Protein AF-A0A3M7RRD0-F1 (afdb_monomer)

Solvent-accessible surface area (backbone atoms only — not comparable to full-atom values): 4957 Å² total; per-residue (Å²): 134,85,84,74,78,79,89,76,58,102,82,64,87,57,75,45,77,46,80,42,81,42,79,49,79,85,51,91,50,62,72,56,37,64,39,21,39,17,80,95,74,75,41,39,24,32,36,28,31,43,29,22,38,85,88,66,53,76,76,50,74,51,69,74,35,47,35,77,58,53,72,75,57,56,76,68,64,72,135

Sequence (79 aa):
MGTEILELKNQELVIICDGTYTHIENSFNNKIQYRTYGVQKYTSLIKPFIICCSDGYIIDCYGAFDANLNDANSLSWKN

Structure (mmCIF, N/CA/C/O backbone):
data_AF-A0A3M7RRD0-F1
#
_entry.id   AF-A0A3M7RRD0-F1
#
loop_
_atom_site.group_PDB
_atom_site.id
_atom_site.type_symbol
_atom_site.label_atom_id
_atom_site.label_alt_id
_atom_site.label_comp_id
_atom_site.label_asym_id
_atom_site.label_entity_id
_atom_site.label_seq_id
_atom_site.pdbx_PDB_ins_code
_atom_site.Cartn_x
_atom_site.Cartn_y
_atom_site.Cartn_z
_atom_site.occupancy
_atom_site.B_iso_or_equiv
_atom_site.auth_seq_id
_atom_site.auth_comp_id
_atom_site.auth_asym_id
_atom_site.auth_atom_id
_atom_site.pdbx_PDB_model_num
ATOM 1 N N . MET A 1 1 ? -12.690 19.600 3.337 1.00 44.19 1 MET A N 1
ATOM 2 C CA . MET A 1 1 ? -12.409 18.399 4.146 1.00 44.19 1 MET A CA 1
ATOM 3 C C . MET A 1 1 ? -13.258 18.529 5.394 1.00 44.19 1 MET A C 1
ATOM 5 O O . MET A 1 1 ? -13.006 19.437 6.173 1.00 44.19 1 MET A O 1
ATOM 9 N N . GLY A 1 2 ? -14.361 17.782 5.464 1.00 46.41 2 GLY A N 1
ATOM 10 C CA . GLY A 1 2 ? -15.309 17.882 6.573 1.00 46.41 2 GLY A CA 1
ATOM 11 C C . GLY A 1 2 ? -14.702 17.257 7.821 1.00 46.41 2 GLY A C 1
ATOM 12 O O . GLY A 1 2 ? -14.324 16.092 7.796 1.00 46.41 2 GLY A O 1
ATOM 13 N N . THR A 1 3 ? -14.559 18.040 8.882 1.00 45.94 3 THR A N 1
ATOM 14 C CA . THR A 1 3 ? -14.153 17.578 10.214 1.00 45.94 3 THR A CA 1
ATOM 15 C C . THR A 1 3 ? -15.399 17.293 11.045 1.00 45.94 3 THR A C 1
ATOM 17 O O . THR A 1 3 ? -15.591 17.881 12.107 1.00 45.94 3 THR A O 1
ATOM 20 N N . GLU A 1 4 ? -16.296 16.457 10.530 1.00 65.25 4 GLU A N 1
ATOM 21 C CA . GLU A 1 4 ? -17.360 15.906 11.363 1.00 65.25 4 GLU A CA 1
ATOM 22 C C . GLU A 1 4 ? -16.730 14.773 12.172 1.00 65.25 4 GLU A C 1
ATOM 24 O O . GLU A 1 4 ? -16.246 13.786 11.619 1.00 65.25 4 GLU A O 1
ATOM 29 N N . ILE A 1 5 ? -16.628 14.970 13.486 1.00 64.81 5 ILE A N 1
ATOM 30 C CA . ILE A 1 5 ? -16.198 13.919 14.406 1.00 64.81 5 ILE A CA 1
ATOM 31 C C . ILE A 1 5 ? -17.296 12.855 14.369 1.00 64.81 5 ILE A C 1
ATOM 33 O O . ILE A 1 5 ? -18.451 13.174 14.644 1.00 64.81 5 ILE A O 1
ATOM 37 N N . LEU A 1 6 ? -16.959 11.610 14.017 1.00 72.44 6 LEU A N 1
ATOM 38 C CA . LEU A 1 6 ? -17.914 10.510 14.145 1.00 72.44 6 LEU A CA 1
ATOM 39 C C . LEU A 1 6 ? -18.338 10.399 15.619 1.00 72.44 6 LEU A C 1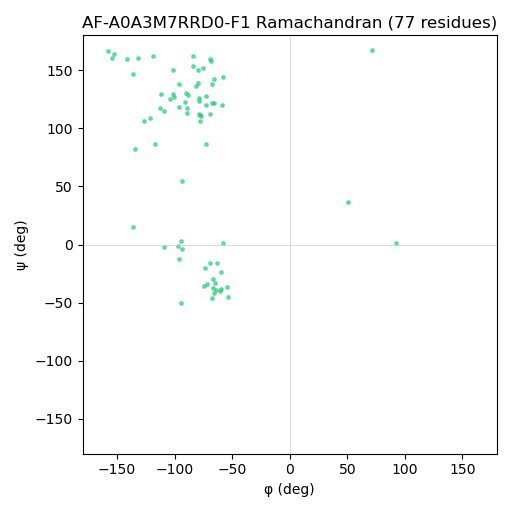
ATOM 41 O O . LEU A 1 6 ? -17.499 10.163 16.488 1.00 72.44 6 LEU A O 1
ATOM 45 N N . GLU A 1 7 ? -19.632 10.554 15.903 1.00 79.38 7 GLU A N 1
ATOM 46 C CA . GLU A 1 7 ? -20.204 10.244 17.217 1.00 79.38 7 GLU A CA 1
ATOM 47 C C . GLU A 1 7 ? -20.252 8.722 17.403 1.00 79.38 7 GLU A C 1
ATOM 49 O O . GLU A 1 7 ? -21.244 8.065 17.092 1.00 79.38 7 GLU A O 1
ATOM 54 N N . LEU A 1 8 ? -19.145 8.155 17.882 1.00 75.56 8 LEU A N 1
ATOM 55 C CA . LEU A 1 8 ? -19.018 6.724 18.150 1.00 75.56 8 LEU A CA 1
ATOM 56 C C . LEU A 1 8 ? -19.638 6.365 19.502 1.00 75.56 8 LEU A C 1
ATOM 58 O O . LEU A 1 8 ? -19.404 7.033 20.514 1.00 75.56 8 LEU A O 1
ATOM 62 N N . LYS A 1 9 ? -20.388 5.264 19.549 1.00 81.81 9 LYS A N 1
ATOM 63 C CA . LYS A 1 9 ? -20.882 4.690 20.811 1.00 81.81 9 LYS A CA 1
ATOM 64 C C . LYS A 1 9 ? -19.812 3.791 21.436 1.00 81.81 9 LYS A C 1
ATOM 66 O O . LYS A 1 9 ? -19.028 3.165 20.733 1.00 81.81 9 LYS A O 1
ATOM 71 N N . ASN A 1 10 ? -19.840 3.637 22.764 1.00 73.81 10 ASN A N 1
ATOM 72 C CA . ASN A 1 10 ? -18.857 2.878 23.567 1.00 73.81 10 ASN A CA 1
ATOM 73 C C . ASN A 1 10 ? -18.673 1.378 23.208 1.00 73.81 10 ASN A C 1
ATOM 75 O O . ASN A 1 10 ? -17.915 0.688 23.883 1.00 73.81 10 ASN A O 1
ATOM 79 N N . GLN A 1 11 ? -19.363 0.844 22.197 1.00 80.81 11 GLN A N 1
ATOM 80 C CA . GLN A 1 11 ? -19.290 -0.565 21.782 1.00 80.81 11 GLN A CA 1
ATOM 81 C C . GLN A 1 11 ? -19.217 -0.743 20.258 1.00 80.81 11 GLN A C 1
ATOM 83 O O . GLN A 1 11 ? -19.460 -1.837 19.751 1.00 80.81 11 GLN A O 1
ATOM 88 N N . GLU A 1 12 ? -18.914 0.319 19.515 1.00 85.75 12 GLU A N 1
ATOM 89 C CA . GLU A 1 12 ? -18.741 0.235 18.068 1.00 85.75 12 GLU A CA 1
ATOM 90 C C . GLU A 1 12 ? -17.281 -0.072 17.729 1.00 85.75 12 GLU A C 1
ATOM 92 O O . GLU A 1 12 ? -16.356 0.570 18.224 1.00 85.75 12 GLU A O 1
ATOM 97 N N . LEU A 1 13 ? -17.076 -1.079 16.878 1.00 84.56 13 LEU A N 1
ATOM 98 C CA . LEU A 1 13 ? -15.771 -1.357 16.296 1.00 84.56 13 LEU A CA 1
ATOM 99 C C . LEU A 1 13 ? -15.523 -0.371 15.155 1.00 84.56 13 LEU A C 1
ATOM 101 O O . LEU A 1 13 ? -16.310 -0.303 14.210 1.00 84.56 13 LEU A O 1
ATOM 105 N N . VAL A 1 14 ? -14.397 0.334 15.218 1.00 87.62 14 VAL A N 1
ATOM 106 C CA . VAL A 1 14 ? -13.922 1.183 14.125 1.00 87.62 14 VAL A CA 1
ATOM 107 C C . VAL A 1 14 ? -12.785 0.484 13.406 1.00 87.62 14 VAL A C 1
ATOM 109 O O . VAL A 1 14 ? -11.775 0.125 14.012 1.00 87.62 14 VAL A O 1
ATOM 112 N N . ILE A 1 15 ? -12.957 0.334 12.098 1.00 91.19 15 ILE A N 1
ATOM 113 C CA . ILE A 1 15 ? -11.929 -0.152 11.187 1.00 91.19 15 ILE A CA 1
ATOM 114 C C . ILE A 1 15 ? -11.525 1.011 10.290 1.00 91.19 15 ILE A C 1
ATOM 116 O O . ILE A 1 15 ? -12.375 1.679 9.699 1.00 91.19 15 ILE A O 1
ATOM 120 N N . ILE A 1 16 ? -10.223 1.245 10.197 1.00 90.44 16 ILE A N 1
ATOM 121 C CA . ILE A 1 16 ? -9.614 2.218 9.302 1.00 90.44 16 ILE A CA 1
ATOM 122 C C . ILE A 1 16 ? -9.076 1.448 8.099 1.00 90.44 16 ILE A C 1
ATOM 124 O O . ILE A 1 16 ? -8.311 0.500 8.262 1.00 90.44 16 ILE A O 1
ATOM 128 N N . CYS A 1 17 ? -9.475 1.874 6.902 1.00 90.19 17 CYS A N 1
ATOM 129 C CA . CYS A 1 17 ? -8.957 1.368 5.637 1.00 90.19 17 CYS A CA 1
ATOM 130 C C . CYS A 1 17 ? -8.368 2.546 4.866 1.00 90.19 17 CYS A C 1
ATOM 132 O O . CYS A 1 17 ? -9.124 3.393 4.390 1.00 90.19 17 CYS A O 1
ATOM 134 N N . ASP A 1 18 ? -7.046 2.599 4.743 1.00 87.12 18 ASP A N 1
ATOM 135 C CA . ASP A 1 18 ? -6.371 3.689 4.035 1.00 87.12 18 ASP A CA 1
ATOM 136 C C . ASP A 1 18 ? -5.251 3.179 3.125 1.00 87.12 18 ASP A C 1
ATOM 138 O O . ASP A 1 18 ? -4.578 2.185 3.421 1.00 87.12 18 ASP A O 1
ATOM 142 N N . GLY A 1 19 ? -5.062 3.873 2.003 1.00 86.62 19 GLY A N 1
ATOM 143 C CA . GLY A 1 19 ? -3.996 3.598 1.049 1.00 86.62 19 GLY A CA 1
ATOM 144 C C . GLY A 1 19 ? -2.672 4.158 1.560 1.00 86.62 19 GLY A C 1
ATOM 145 O O . GLY A 1 19 ? -2.468 5.369 1.594 1.00 86.62 19 GLY A O 1
ATOM 146 N N . THR A 1 20 ? -1.736 3.284 1.921 1.00 87.88 20 THR A N 1
ATOM 147 C CA . THR A 1 20 ? -0.403 3.686 2.389 1.00 87.88 20 THR A CA 1
ATOM 148 C C . THR A 1 20 ? 0.635 3.534 1.286 1.00 87.88 20 THR A C 1
ATOM 150 O O . THR A 1 20 ? 0.523 2.675 0.421 1.00 87.88 20 THR A O 1
ATOM 153 N N . TYR A 1 21 ? 1.674 4.369 1.310 1.00 89.81 21 TYR A N 1
ATOM 154 C CA . TYR A 1 21 ? 2.818 4.249 0.409 1.00 89.81 21 TYR A CA 1
ATOM 155 C C . TYR A 1 21 ? 3.896 3.369 1.042 1.00 89.81 21 TYR A C 1
ATOM 157 O O . TYR A 1 21 ? 4.417 3.698 2.108 1.00 89.81 21 TYR A O 1
ATOM 165 N N . THR A 1 22 ? 4.291 2.295 0.364 1.00 92.81 22 THR A N 1
ATOM 166 C CA . THR A 1 22 ? 5.432 1.468 0.775 1.00 92.81 22 THR A CA 1
ATOM 167 C C . THR A 1 22 ? 6.545 1.600 -0.250 1.00 92.81 22 THR A C 1
ATOM 169 O O . THR A 1 22 ? 6.369 1.245 -1.414 1.00 92.81 22 THR A O 1
ATOM 172 N N . HIS A 1 23 ? 7.692 2.123 0.180 1.00 95.06 23 HIS A N 1
ATOM 173 C CA . HIS A 1 23 ? 8.872 2.237 -0.672 1.00 95.06 23 HIS A CA 1
ATOM 174 C C . HIS A 1 23 ? 9.411 0.862 -1.054 1.00 95.06 23 HIS A C 1
ATOM 176 O O . HIS A 1 23 ? 9.447 -0.052 -0.229 1.00 95.06 23 HIS A O 1
ATOM 182 N N . ILE A 1 24 ? 9.872 0.749 -2.295 1.00 94.69 24 ILE A N 1
ATOM 183 C CA . ILE A 1 24 ? 10.544 -0.445 -2.802 1.00 94.69 24 ILE A CA 1
ATOM 184 C C . ILE A 1 24 ? 11.832 -0.055 -3.526 1.00 94.69 24 ILE A C 1
ATOM 186 O O . ILE A 1 24 ? 11.999 1.084 -3.967 1.00 94.69 24 ILE A O 1
ATOM 190 N N . GLU A 1 25 ? 12.738 -1.015 -3.678 1.00 94.81 25 GLU A N 1
ATOM 191 C CA . GLU A 1 25 ? 13.932 -0.831 -4.497 1.00 94.81 25 GLU A CA 1
ATOM 19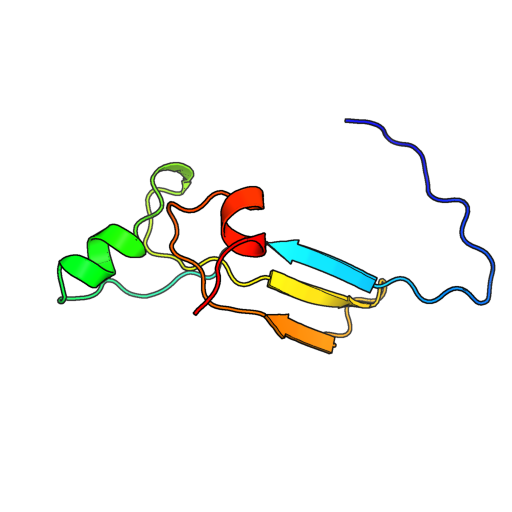2 C C . GLU A 1 25 ? 13.589 -0.715 -5.988 1.00 94.81 25 GLU A C 1
ATOM 194 O O . GLU A 1 25 ? 12.546 -1.174 -6.461 1.00 94.81 25 GLU A O 1
ATOM 199 N N . ASN A 1 26 ? 14.494 -0.099 -6.750 1.00 89.94 26 ASN A N 1
ATOM 200 C CA . ASN A 1 26 ? 14.338 0.004 -8.195 1.00 89.94 26 ASN A CA 1
ATOM 201 C C . ASN A 1 26 ? 14.459 -1.373 -8.849 1.00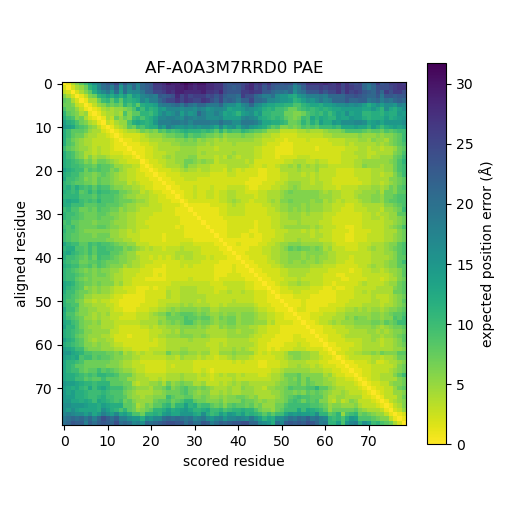 89.94 26 ASN A C 1
ATOM 203 O O . ASN A 1 26 ? 15.346 -2.164 -8.528 1.00 89.94 26 ASN A O 1
ATOM 207 N N . SER A 1 27 ? 13.591 -1.634 -9.819 1.00 91.75 27 SER A N 1
ATOM 208 C CA . SER A 1 27 ? 13.606 -2.878 -10.574 1.00 91.75 27 SER A CA 1
ATOM 209 C C . SER A 1 27 ? 14.375 -2.705 -11.880 1.00 91.75 27 SER A C 1
ATOM 211 O O . SER A 1 27 ? 14.160 -1.747 -12.621 1.00 91.75 27 SER A O 1
ATOM 213 N N . PHE A 1 28 ? 15.199 -3.692 -12.237 1.00 94.81 28 PHE A N 1
ATOM 214 C CA . PHE A 1 28 ? 15.766 -3.793 -13.588 1.00 94.81 28 PHE A CA 1
ATOM 215 C C . PHE A 1 28 ? 14.706 -4.144 -14.646 1.00 94.81 28 PHE A C 1
ATOM 217 O O . PHE A 1 28 ? 14.933 -3.961 -15.843 1.00 94.81 28 PHE A O 1
ATOM 224 N N . ASN A 1 29 ? 13.531 -4.631 -14.230 1.00 96.12 29 ASN A N 1
ATOM 225 C CA . ASN A 1 29 ? 12.410 -4.829 -15.135 1.00 96.12 29 ASN A CA 1
ATOM 226 C C . ASN A 1 29 ? 11.733 -3.484 -15.404 1.00 96.12 29 ASN A C 1
ATOM 228 O O . ASN A 1 29 ? 10.986 -2.966 -14.576 1.00 96.12 29 ASN A O 1
ATOM 232 N N . ASN A 1 30 ? 11.949 -2.962 -16.608 1.00 94.81 30 ASN A N 1
ATOM 233 C CA . ASN A 1 30 ? 11.430 -1.669 -17.031 1.00 94.81 30 ASN A CA 1
ATOM 234 C C . ASN A 1 30 ? 9.899 -1.541 -16.875 1.00 94.81 30 ASN A C 1
ATOM 236 O O . ASN A 1 30 ? 9.418 -0.493 -16.450 1.00 94.81 30 ASN A O 1
ATOM 240 N N . LYS A 1 31 ? 9.130 -2.613 -17.123 1.00 94.94 31 LYS A N 1
ATOM 241 C CA . LYS A 1 31 ? 7.668 -2.588 -16.936 1.00 94.94 31 LYS A CA 1
ATOM 242 C C . LYS A 1 31 ? 7.285 -2.422 -15.468 1.00 94.94 31 LYS A C 1
ATOM 244 O O . LYS A 1 31 ? 6.356 -1.679 -15.171 1.00 94.94 31 LYS A O 1
ATOM 249 N N . ILE A 1 32 ? 7.983 -3.107 -14.560 1.00 93.31 32 ILE A N 1
ATOM 250 C CA . ILE A 1 32 ? 7.749 -2.971 -13.116 1.00 93.31 32 ILE A CA 1
ATOM 251 C C . ILE A 1 32 ? 8.170 -1.573 -12.670 1.00 93.31 32 ILE A C 1
ATOM 253 O O . ILE A 1 32 ? 7.374 -0.892 -12.038 1.00 93.31 32 ILE A O 1
ATOM 257 N N . GLN A 1 33 ? 9.346 -1.106 -13.100 1.00 94.69 33 GLN A N 1
ATOM 258 C CA . GLN A 1 33 ? 9.852 0.228 -12.779 1.00 94.69 33 GLN A CA 1
ATOM 259 C C . GLN A 1 33 ? 8.845 1.334 -13.133 1.00 94.69 33 GLN A C 1
ATOM 261 O O . GLN A 1 33 ? 8.596 2.211 -12.314 1.00 94.69 33 GLN A O 1
ATOM 266 N N . TYR A 1 34 ? 8.221 1.285 -14.316 1.00 93.62 34 TYR A N 1
ATOM 267 C CA . TYR A 1 34 ? 7.194 2.265 -14.695 1.00 93.62 34 TYR A CA 1
ATOM 268 C C . TYR A 1 34 ? 5.922 2.175 -13.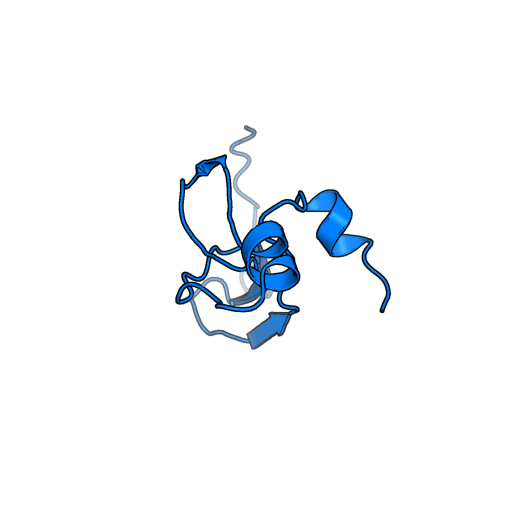848 1.00 93.62 34 TYR A C 1
ATOM 270 O O . TYR A 1 34 ? 5.319 3.201 -13.541 1.00 93.62 34 TYR A O 1
ATOM 278 N N . ARG A 1 35 ? 5.504 0.964 -13.470 1.00 93.12 35 ARG A N 1
ATOM 279 C CA . ARG A 1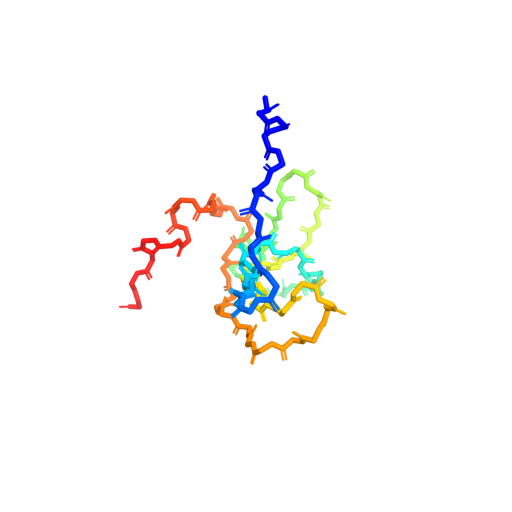 35 ? 4.294 0.736 -12.665 1.00 93.12 35 ARG A CA 1
ATOM 280 C C . ARG A 1 35 ? 4.462 1.181 -11.215 1.00 93.12 35 ARG A C 1
ATOM 282 O O . ARG A 1 35 ? 3.508 1.667 -10.610 1.00 93.12 35 ARG A O 1
ATOM 289 N N . THR A 1 36 ? 5.663 1.037 -10.667 1.00 94.69 36 THR A N 1
ATOM 290 C CA . THR A 1 36 ? 5.963 1.341 -9.265 1.00 94.69 36 THR A CA 1
ATOM 291 C C . THR A 1 36 ? 6.544 2.738 -9.067 1.00 94.69 36 THR A C 1
ATOM 293 O O . THR A 1 36 ? 6.619 3.209 -7.940 1.00 94.69 36 THR A O 1
ATOM 296 N N . TYR A 1 37 ? 6.959 3.448 -10.117 1.00 94.88 37 TYR A N 1
ATOM 297 C CA . TYR A 1 37 ? 7.454 4.814 -9.954 1.00 94.88 37 TYR A CA 1
ATOM 298 C C . TYR A 1 37 ? 6.301 5.804 -9.761 1.00 94.88 37 TYR A C 1
ATOM 300 O O . TYR A 1 37 ? 5.537 6.076 -10.687 1.00 94.88 37 TYR A O 1
ATOM 308 N N . GLY A 1 38 ? 6.183 6.361 -8.555 1.00 91.81 38 GLY A N 1
ATOM 309 C CA . GLY A 1 38 ? 5.165 7.351 -8.223 1.00 91.81 38 GLY A CA 1
ATOM 310 C C . GLY A 1 38 ? 5.642 8.770 -8.510 1.00 91.81 38 GLY A C 1
ATOM 311 O O . GLY A 1 38 ? 6.502 9.287 -7.798 1.00 91.81 38 GLY A O 1
ATOM 312 N N . VAL A 1 39 ? 5.029 9.444 -9.486 1.00 89.44 39 VAL A N 1
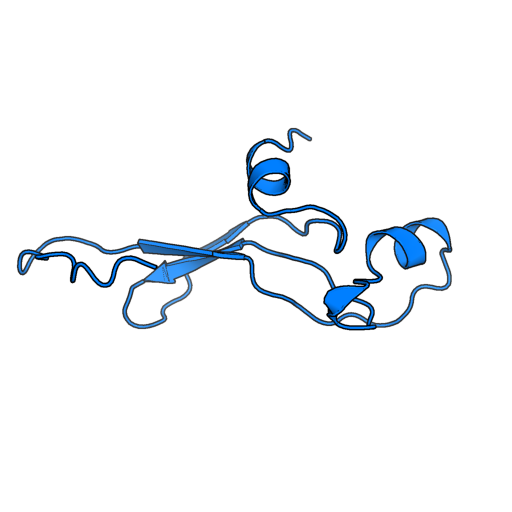ATOM 313 C CA . VAL A 1 39 ? 5.404 10.819 -9.886 1.00 89.44 39 VAL A CA 1
ATOM 314 C C . VAL A 1 39 ? 5.264 11.821 -8.736 1.00 89.44 39 VAL A C 1
ATOM 316 O O . VAL A 1 39 ? 6.113 12.683 -8.560 1.00 89.44 39 VAL A O 1
ATOM 319 N N . GLN A 1 40 ? 4.235 11.684 -7.897 1.00 87.06 40 GLN A N 1
ATOM 320 C CA . GLN A 1 40 ? 4.003 12.603 -6.776 1.00 87.06 40 GLN A CA 1
ATOM 321 C C . GLN A 1 40 ? 5.090 12.524 -5.689 1.00 87.06 40 GLN A C 1
ATOM 323 O O . GLN A 1 40 ? 5.327 13.499 -4.978 1.00 87.06 40 GLN A O 1
ATOM 328 N N . LYS A 1 41 ? 5.713 11.352 -5.519 1.00 89.44 41 LYS A N 1
ATOM 329 C CA . LYS A 1 41 ? 6.717 11.085 -4.476 1.00 89.44 41 LYS A CA 1
ATOM 330 C C . LYS A 1 41 ? 8.131 10.935 -5.046 1.00 89.44 41 LYS A C 1
ATOM 332 O O . LYS A 1 41 ? 9.069 10.756 -4.278 1.00 89.44 41 LYS A O 1
ATOM 337 N N . TYR A 1 42 ? 8.269 11.019 -6.371 1.00 92.62 42 TYR A N 1
ATOM 338 C CA . TYR A 1 42 ? 9.519 10.916 -7.128 1.00 92.62 42 TYR A CA 1
ATOM 339 C C . TYR A 1 42 ? 10.364 9.682 -6.775 1.00 92.62 42 TYR A C 1
ATOM 341 O O . TYR A 1 42 ? 11.592 9.737 -6.737 1.00 92.62 42 TYR A O 1
ATOM 349 N N . THR A 1 43 ? 9.708 8.556 -6.497 1.00 94.81 43 THR A N 1
ATOM 350 C CA . THR A 1 43 ? 10.358 7.350 -5.969 1.00 94.81 43 THR A CA 1
ATOM 351 C C . THR A 1 43 ? 9.579 6.085 -6.328 1.00 94.81 43 THR A C 1
ATOM 353 O O . THR A 1 43 ? 8.394 6.150 -6.665 1.00 94.81 43 THR A O 1
ATOM 356 N N . SER A 1 44 ? 10.252 4.938 -6.254 1.00 95.56 44 SER A N 1
ATOM 357 C CA . SER A 1 44 ? 9.644 3.624 -6.457 1.00 95.56 44 SER A CA 1
ATOM 358 C C . SER A 1 44 ? 8.891 3.195 -5.200 1.00 95.56 44 SER A C 1
ATOM 360 O O . SER A 1 44 ? 9.451 3.142 -4.104 1.00 95.56 44 SER A O 1
ATOM 362 N N . LEU A 1 45 ? 7.604 2.906 -5.359 1.00 95.44 45 LEU A N 1
ATOM 363 C CA . LEU A 1 45 ? 6.705 2.510 -4.289 1.00 95.44 45 LEU A CA 1
ATOM 364 C C . LEU A 1 45 ? 5.562 1.634 -4.811 1.00 95.44 45 LEU A C 1
ATOM 366 O O . LEU A 1 4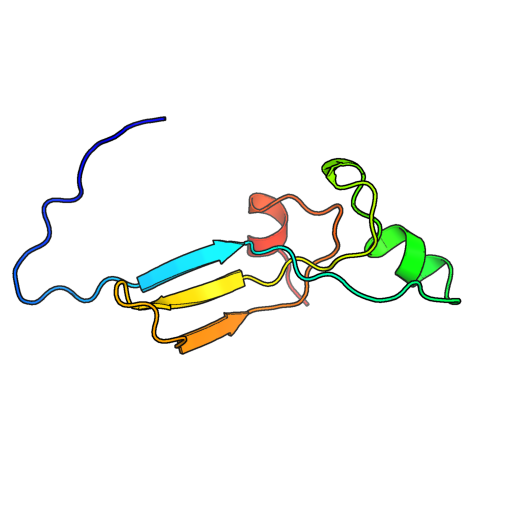5 ? 5.261 1.595 -6.004 1.00 95.44 45 LEU A O 1
ATOM 370 N N . ILE A 1 46 ? 4.890 0.968 -3.887 1.00 94.00 46 ILE A N 1
ATOM 371 C CA . ILE A 1 46 ? 3.570 0.373 -4.097 1.00 94.00 46 ILE A CA 1
ATOM 372 C C . ILE A 1 46 ? 2.576 1.014 -3.136 1.00 94.00 46 ILE A C 1
ATOM 374 O O . ILE A 1 46 ? 2.970 1.639 -2.145 1.00 94.00 46 ILE A O 1
ATOM 378 N N . LYS A 1 47 ? 1.290 0.858 -3.438 1.00 90.31 47 LYS A N 1
ATOM 379 C CA . LYS A 1 47 ? 0.201 1.360 -2.603 1.00 90.31 47 LYS A CA 1
ATOM 380 C C . LYS A 1 47 ? -0.647 0.206 -2.070 1.00 90.31 47 LYS A C 1
ATOM 382 O O . LYS A 1 47 ? -1.602 -0.169 -2.744 1.00 90.31 47 LYS A O 1
ATOM 387 N N . PRO A 1 48 ? -0.308 -0.428 -0.939 1.00 91.94 48 PRO A N 1
ATOM 388 C CA . PRO A 1 48 ? -1.236 -1.321 -0.250 1.00 91.94 48 PRO A CA 1
ATOM 389 C C . PRO A 1 48 ? -2.329 -0.548 0.503 1.00 91.94 48 PRO A C 1
ATOM 391 O O . PRO A 1 48 ? -2.095 0.564 0.982 1.00 91.94 48 PRO A O 1
ATOM 394 N N . PHE A 1 49 ? -3.500 -1.165 0.673 1.00 90.88 49 PHE A N 1
ATOM 395 C CA . PHE A 1 49 ? -4.494 -0.709 1.648 1.00 90.88 49 PHE A CA 1
ATOM 396 C C . PHE A 1 49 ? -4.245 -1.387 2.989 1.00 90.88 49 PHE A C 1
ATOM 398 O O . PHE A 1 49 ? -4.347 -2.610 3.102 1.00 90.88 49 PHE A O 1
ATOM 405 N N . ILE A 1 50 ? -3.931 -0.594 4.008 1.00 92.75 50 ILE A N 1
ATOM 406 C CA . ILE A 1 50 ? -3.796 -1.096 5.373 1.00 92.75 50 ILE A CA 1
ATOM 407 C C . ILE A 1 50 ? -5.167 -1.048 6.032 1.00 92.75 50 ILE A C 1
ATOM 409 O O . ILE A 1 50 ? -5.836 -0.013 6.015 1.00 92.75 50 ILE A O 1
ATOM 413 N N . ILE A 1 51 ? -5.565 -2.183 6.600 1.00 93.56 51 ILE A N 1
ATOM 414 C CA . ILE A 1 51 ? -6.799 -2.343 7.358 1.00 93.56 51 ILE A CA 1
ATOM 415 C C . ILE A 1 51 ? -6.396 -2.514 8.818 1.00 93.56 51 ILE A C 1
ATOM 417 O O . ILE A 1 51 ? -5.728 -3.490 9.170 1.00 93.56 51 ILE A O 1
ATOM 421 N N . CYS A 1 52 ? -6.765 -1.568 9.674 1.00 94.69 52 CYS A N 1
ATOM 422 C CA . CYS A 1 52 ? -6.393 -1.590 11.086 1.00 94.69 52 CYS A CA 1
ATOM 423 C C . CYS A 1 52 ? -7.521 -1.117 12.004 1.00 94.69 52 CYS A C 1
ATOM 425 O O . CYS A 1 52 ? -8.458 -0.434 11.589 1.00 94.69 52 CYS A O 1
ATOM 427 N N . CYS A 1 53 ? -7.428 -1.500 13.273 1.00 92.25 53 CYS A N 1
ATOM 428 C CA . CYS A 1 53 ? -8.241 -0.943 14.342 1.00 92.25 53 CYS A CA 1
ATOM 429 C C . CYS A 1 53 ? -7.839 0.515 14.623 1.00 92.25 53 CYS A C 1
ATOM 431 O O . CYS A 1 53 ? -6.714 0.938 14.343 1.00 92.25 53 CYS A O 1
ATOM 433 N N . SER A 1 54 ? -8.732 1.279 15.253 1.00 87.19 54 SER A N 1
ATOM 434 C CA . SER A 1 54 ? -8.473 2.677 15.639 1.00 87.19 54 SER A CA 1
ATOM 435 C C . SER A 1 54 ? -7.334 2.869 16.651 1.00 87.19 54 SER A C 1
ATOM 437 O O . SER A 1 54 ? -6.856 3.985 16.828 1.00 87.19 54 SER A O 1
ATOM 439 N N . ASP A 1 55 ? -6.908 1.805 17.327 1.00 87.94 55 ASP A N 1
ATOM 440 C CA . ASP A 1 55 ? -5.768 1.771 18.251 1.00 87.94 55 ASP A CA 1
ATOM 441 C C . ASP A 1 55 ? -4.455 1.316 17.579 1.00 87.94 55 ASP A C 1
ATOM 443 O O . ASP A 1 55 ? -3.420 1.215 18.238 1.00 87.94 55 ASP A O 1
ATOM 447 N N . GLY A 1 56 ? -4.478 1.080 16.262 1.00 84.81 56 GLY A N 1
ATOM 448 C CA . GLY A 1 56 ? -3.299 0.777 15.455 1.00 84.81 56 GLY A CA 1
ATOM 449 C C . GLY A 1 56 ? -2.982 -0.709 15.294 1.00 84.81 56 GLY A C 1
ATOM 450 O O . GLY A 1 56 ? -2.008 -1.035 14.613 1.00 84.81 56 GLY A O 1
ATOM 451 N N . TYR A 1 57 ? -3.785 -1.624 15.851 1.00 93.25 57 TYR A N 1
ATOM 452 C CA . TYR A 1 57 ? -3.618 -3.050 15.554 1.00 93.25 57 TYR A CA 1
ATOM 453 C C . TYR A 1 57 ? -3.966 -3.339 14.092 1.00 93.25 57 TYR A C 1
ATOM 455 O O . TYR A 1 57 ? -5.079 -3.077 13.637 1.00 93.25 57 TYR A O 1
ATOM 463 N N . ILE A 1 58 ? -3.003 -3.888 13.350 1.00 94.25 58 ILE A N 1
ATOM 464 C CA . ILE A 1 58 ? -3.192 -4.272 11.949 1.00 94.25 58 ILE A CA 1
ATOM 465 C C . ILE A 1 58 ? -4.064 -5.524 11.894 1.00 94.25 58 ILE A C 1
ATOM 467 O O . ILE A 1 58 ? -3.771 -6.524 12.548 1.00 94.25 58 ILE A O 1
ATOM 471 N N . ILE A 1 59 ? -5.121 -5.453 11.090 1.00 95.12 59 ILE A N 1
ATOM 472 C CA . ILE A 1 59 ? -6.036 -6.559 10.816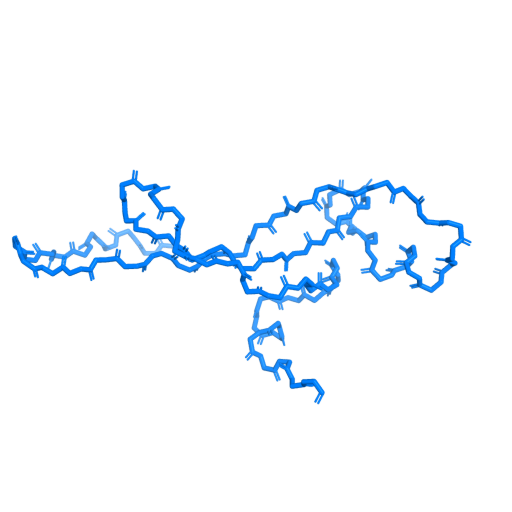 1.00 95.12 59 ILE A CA 1
ATOM 473 C C . ILE A 1 59 ? -5.584 -7.279 9.543 1.00 95.12 59 ILE A C 1
ATOM 475 O O . ILE A 1 59 ? -5.437 -8.498 9.555 1.00 95.12 59 ILE A O 1
ATOM 479 N N . ASP A 1 60 ? -5.353 -6.530 8.459 1.00 93.94 60 ASP A N 1
ATOM 480 C CA . ASP A 1 60 ? -4.951 -7.080 7.161 1.00 93.94 60 ASP A CA 1
ATOM 481 C C . ASP A 1 60 ? -4.236 -6.030 6.284 1.00 93.94 60 ASP A C 1
ATOM 483 O O . ASP A 1 60 ? -4.275 -4.824 6.554 1.00 93.94 60 ASP A O 1
ATOM 487 N N . CYS A 1 61 ? -3.585 -6.495 5.218 1.00 91.88 61 CYS A N 1
ATOM 488 C CA . CYS A 1 61 ? -2.957 -5.685 4.180 1.00 91.88 61 CYS A CA 1
ATOM 489 C C . CYS A 1 61 ? -3.489 -6.123 2.811 1.00 91.88 61 CYS A C 1
ATOM 491 O O . CYS A 1 61 ? -3.131 -7.182 2.289 1.00 91.88 61 CYS A O 1
ATOM 493 N N . TYR A 1 62 ? -4.352 -5.297 2.223 1.00 89.31 62 TYR A N 1
ATOM 494 C CA . TYR A 1 62 ? -5.021 -5.618 0.973 1.00 89.31 62 TYR A CA 1
ATOM 495 C C . TYR A 1 62 ? -4.300 -5.020 -0.236 1.00 89.31 62 TYR A C 1
ATOM 497 O O . TYR A 1 62 ? -4.231 -3.801 -0.421 1.00 89.31 62 TYR A O 1
ATOM 505 N N . GLY A 1 63 ? -3.843 -5.920 -1.106 1.00 88.25 63 GLY A N 1
ATOM 506 C CA . GLY A 1 63 ? -3.291 -5.593 -2.414 1.00 88.25 63 GLY A CA 1
ATOM 507 C C . GLY A 1 63 ? -1.913 -4.929 -2.374 1.00 88.25 63 GLY A C 1
ATOM 508 O O . GLY A 1 63 ? -1.412 -4.486 -1.347 1.00 88.25 63 GLY A O 1
ATOM 509 N N . ALA A 1 64 ? -1.293 -4.860 -3.547 1.00 88.81 64 ALA A N 1
ATOM 510 C CA . ALA A 1 64 ? -0.085 -4.088 -3.807 1.00 88.81 64 ALA A CA 1
ATOM 511 C C . ALA A 1 64 ? -0.311 -3.348 -5.123 1.00 88.81 64 ALA A C 1
ATOM 513 O O . ALA A 1 64 ? 0.041 -3.837 -6.198 1.00 88.81 64 ALA A O 1
ATOM 514 N N . PHE A 1 65 ? -1.003 -2.214 -5.043 1.00 91.69 65 PHE A N 1
ATOM 515 C CA . PHE A 1 65 ? -1.423 -1.489 -6.232 1.00 91.69 65 PHE A CA 1
ATOM 516 C C . PHE A 1 65 ? -0.272 -0.667 -6.812 1.00 91.69 65 PHE A C 1
ATOM 518 O O . PHE A 1 65 ? 0.624 -0.203 -6.097 1.00 91.69 65 PHE A O 1
ATOM 525 N N . ASP A 1 66 ? -0.314 -0.487 -8.130 1.00 92.44 66 ASP A N 1
ATOM 526 C CA . ASP A 1 66 ? 0.646 0.330 -8.863 1.00 92.44 66 ASP A CA 1
ATOM 527 C C . ASP A 1 66 ? 0.649 1.771 -8.332 1.00 92.44 66 ASP A C 1
ATOM 529 O O . ASP A 1 66 ? -0.394 2.350 -8.012 1.00 92.44 66 ASP A O 1
ATOM 533 N N . ALA A 1 67 ? 1.824 2.400 -8.316 1.00 90.69 67 ALA A N 1
ATOM 534 C CA . ALA A 1 67 ? 2.011 3.757 -7.803 1.00 90.69 67 ALA A CA 1
ATOM 535 C C . ALA A 1 67 ? 1.169 4.812 -8.543 1.00 90.69 67 ALA A C 1
ATOM 537 O O . ALA A 1 67 ? 0.866 5.877 -7.997 1.00 90.69 67 ALA A O 1
ATOM 538 N N . ASN A 1 68 ? 0.787 4.506 -9.783 1.00 86.44 68 ASN A N 1
ATOM 539 C CA . ASN A 1 68 ? 0.067 5.403 -10.679 1.00 86.44 68 ASN A CA 1
ATOM 540 C C . ASN A 1 68 ? -1.459 5.231 -10.627 1.00 86.44 68 ASN A C 1
ATOM 542 O O . ASN A 1 68 ? -2.175 6.001 -11.266 1.00 86.44 68 ASN A O 1
ATOM 546 N N . LEU A 1 69 ? -1.971 4.260 -9.864 1.00 86.94 69 LEU A N 1
ATOM 547 C CA . LEU A 1 69 ? -3.408 4.130 -9.626 1.00 86.94 69 LEU A CA 1
ATOM 548 C C . LEU A 1 69 ? -3.850 5.125 -8.547 1.00 86.94 69 LEU A C 1
ATOM 550 O O . LEU A 1 69 ? -3.142 5.356 -7.561 1.00 86.94 69 LEU A O 1
ATOM 554 N N . ASN A 1 70 ? -5.011 5.746 -8.759 1.00 82.31 70 ASN A N 1
ATOM 555 C CA . ASN A 1 70 ? -5.702 6.499 -7.717 1.00 82.31 70 ASN A CA 1
ATOM 556 C C . ASN A 1 70 ? -6.536 5.539 -6.855 1.00 82.31 70 ASN A C 1
ATOM 558 O O . ASN A 1 70 ? -6.843 4.424 -7.279 1.00 82.31 70 ASN A O 1
ATOM 562 N N . ASP A 1 71 ? -6.928 5.982 -5.665 1.00 77.12 71 ASP A N 1
ATOM 563 C CA . ASP A 1 71 ? -7.553 5.101 -4.671 1.00 77.12 71 ASP A CA 1
ATOM 564 C C . ASP A 1 71 ? -8.912 4.550 -5.138 1.00 77.12 71 ASP A C 1
ATOM 566 O O . ASP A 1 71 ? -9.237 3.390 -4.886 1.00 77.12 71 ASP A O 1
ATOM 570 N N . ALA A 1 72 ? -9.670 5.334 -5.914 1.00 79.94 72 ALA A N 1
ATOM 571 C CA . ALA A 1 72 ? -10.934 4.894 -6.511 1.00 79.94 72 ALA A CA 1
ATOM 572 C C . ALA A 1 72 ? -10.737 3.751 -7.529 1.00 79.94 72 ALA A C 1
ATOM 574 O O . ALA A 1 72 ? -11.524 2.802 -7.585 1.00 79.94 72 ALA A O 1
ATOM 575 N N . ASN A 1 73 ? -9.666 3.817 -8.320 1.00 80.81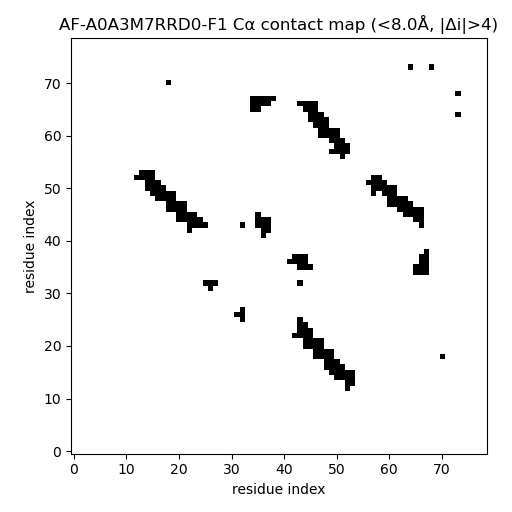 73 ASN A N 1
ATOM 576 C CA . ASN A 1 73 ? -9.321 2.787 -9.293 1.00 80.81 73 ASN A CA 1
ATOM 577 C C . ASN A 1 73 ? -8.755 1.538 -8.607 1.00 80.81 73 ASN A C 1
ATOM 579 O O . ASN A 1 73 ? -9.053 0.429 -9.039 1.00 80.81 73 ASN A O 1
ATOM 583 N N . SER A 1 74 ? -7.993 1.698 -7.522 1.00 76.88 74 SER A N 1
ATOM 584 C CA . SER A 1 74 ? -7.473 0.570 -6.739 1.00 76.88 74 SER A CA 1
ATOM 585 C C . SER A 1 74 ? -8.598 -0.290 -6.149 1.00 76.88 74 SER A C 1
ATOM 587 O O . SER A 1 74 ? -8.531 -1.513 -6.210 1.00 76.88 74 SER A O 1
ATOM 589 N N . LEU A 1 75 ? -9.680 0.328 -5.661 1.00 71.19 75 LEU A N 1
ATOM 590 C CA . LEU A 1 75 ? -10.840 -0.382 -5.094 1.00 71.19 75 LEU A CA 1
ATOM 591 C C . LEU A 1 75 ? -11.736 -1.069 -6.139 1.00 71.19 75 LEU A C 1
ATOM 593 O O . LEU A 1 75 ? -12.508 -1.963 -5.798 1.00 71.19 75 LEU A O 1
ATOM 597 N N . SER A 1 76 ? -11.659 -0.659 -7.407 1.00 70.06 76 SER A N 1
ATOM 598 C CA . SER A 1 76 ? -12.388 -1.294 -8.518 1.00 70.06 76 SER A CA 1
ATOM 599 C C . SER A 1 76 ? -11.541 -2.309 -9.290 1.00 70.06 76 SER A C 1
ATOM 601 O O . SER A 1 76 ? -12.040 -2.951 -10.219 1.00 70.06 76 SER A O 1
ATOM 603 N N . TRP A 1 77 ? -10.277 -2.483 -8.898 1.00 62.56 77 TRP A N 1
ATOM 604 C CA . TRP A 1 77 ? -9.347 -3.399 -9.534 1.00 62.56 77 TRP A CA 1
ATOM 605 C C . TRP A 1 77 ? -9.766 -4.851 -9.266 1.00 62.56 77 TRP A C 1
ATOM 607 O O . TRP A 1 77 ? -9.740 -5.336 -8.136 1.00 62.56 77 TRP A O 1
ATOM 617 N N . LYS A 1 78 ? -10.183 -5.550 -10.324 1.00 55.09 78 LYS A N 1
ATOM 618 C CA . LYS A 1 78 ? -10.430 -6.994 -10.305 1.00 55.09 78 LYS A CA 1
ATOM 619 C C . LYS A 1 78 ? -9.231 -7.689 -10.947 1.00 55.09 78 LYS A C 1
ATOM 621 O O . LYS A 1 78 ? -8.824 -7.272 -12.029 1.00 55.09 78 LYS A O 1
ATOM 626 N N . ASN A 1 79 ? -8.696 -8.699 -10.250 1.00 53.91 79 ASN A N 1
ATOM 627 C CA . ASN A 1 79 ? -7.667 -9.616 -10.761 1.00 53.91 79 ASN A CA 1
ATOM 628 C C . ASN A 1 79 ? -8.014 -10.136 -12.160 1.00 53.91 79 ASN A C 1
ATOM 630 O O . ASN A 1 79 ? -9.195 -10.509 -12.358 1.00 53.91 79 ASN A O 1
#

Nearest PDB structures (foldseek):
  3sbc-assembly1_E  TM=4.162E-01  e=8.059E-01  Saccharomyces cerevisiae
  6e0f-assembly1_J  TM=4.136E-01  e=1.528E+00  Leishmania infantum
  3zvj-assembly1_R  TM=3.970E-01  e=3.070E+00  Schistosoma mansoni
  4llr-assembly1_D  TM=4.445E-01  e=5.182E+00  Trypanosoma cruzi

pLDDT: mean 85.38, std 12.24, range [44.19, 96.12]

Mean predicted aligned error: 6.41 Å

Secondary structure (DSSP, 8-state):
---------TTPPPEEEEE--EE-PPPSSHHHHHHHEETTTTEEEEEEEEEEETTS-EEEEEEEEETT--HHHHHH---

Organism: Brachionus plicatilis (NCBI:txid10195)

Radius of gyration: 15.66 Å; Cα contacts (8 Å, |Δi|>4): 110; chains: 1; bounding box: 37×28×41 Å

Foldseek 3Di:
DDPDDPPDDPPDWDKDKDWDKDADDADPPPVQNVQQQAPVVRGGTWTWIFIATPVGHTDDTHDTGGNPDDPVVVVVDDD